Protein AF-A0A920PCF6-F1 (afdb_monomer_lite)

Structure (mmCIF, N/CA/C/O backbone):
data_AF-A0A920PCF6-F1
#
_entry.id   AF-A0A920PCF6-F1
#
loop_
_atom_site.group_PDB
_atom_site.id
_atom_site.type_symbol
_atom_site.label_atom_id
_atom_site.label_alt_id
_atom_site.label_comp_id
_atom_site.label_asym_id
_atom_site.label_entity_id
_atom_site.label_seq_id
_atom_site.pdbx_PDB_ins_code
_atom_site.Cartn_x
_atom_site.Cartn_y
_atom_site.Cartn_z
_atom_site.occupancy
_atom_site.B_iso_or_equiv
_atom_site.auth_seq_id
_atom_site.auth_comp_id
_atom_site.auth_asym_id
_atom_site.auth_atom_id
_atom_site.pdbx_PDB_model_num
ATOM 1 N N . MET A 1 1 ? -13.040 0.140 -26.461 1.00 36.75 1 MET A N 1
ATOM 2 C CA . MET A 1 1 ? -13.208 -1.303 -26.191 1.00 36.75 1 MET A CA 1
ATOM 3 C C . MET A 1 1 ? -13.160 -1.499 -24.686 1.00 36.75 1 MET A C 1
ATOM 5 O O . MET A 1 1 ? -12.114 -1.272 -24.099 1.00 36.75 1 MET A O 1
ATOM 9 N N . GLY A 1 2 ? -14.311 -1.771 -24.063 1.00 49.38 2 GLY A N 1
ATOM 10 C CA . GLY A 1 2 ? -14.440 -1.937 -22.614 1.00 49.38 2 GLY A CA 1
ATOM 11 C C . GLY A 1 2 ? -14.125 -3.370 -22.198 1.00 49.38 2 GLY A C 1
ATOM 12 O O . GLY A 1 2 ? -14.763 -4.299 -22.684 1.00 49.38 2 GLY A O 1
ATOM 13 N N . GLY A 1 3 ? -13.135 -3.542 -21.323 1.00 45.62 3 GLY A N 1
ATOM 14 C CA . GLY A 1 3 ? -12.879 -4.812 -20.651 1.00 45.62 3 GLY A CA 1
ATOM 15 C C . GLY A 1 3 ? -13.846 -4.963 -19.482 1.00 45.62 3 GLY A C 1
ATOM 16 O O . GLY A 1 3 ? -13.809 -4.181 -18.538 1.00 45.62 3 GLY A O 1
ATOM 17 N N . SER A 1 4 ? -14.737 -5.945 -19.557 1.00 51.53 4 SER A N 1
ATOM 18 C CA . SER A 1 4 ? -15.590 -6.367 -18.448 1.00 51.53 4 SER A CA 1
ATOM 19 C C . SER A 1 4 ? -14.727 -6.7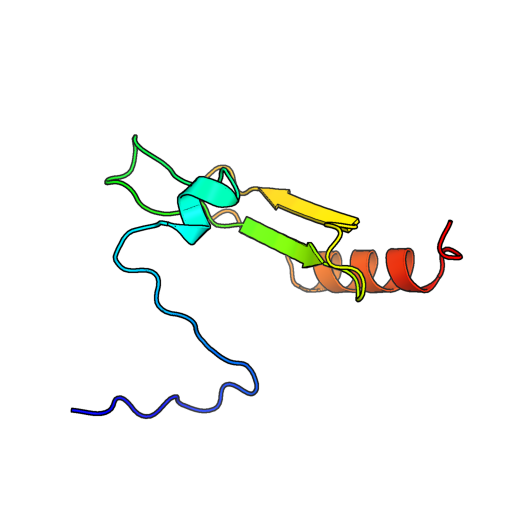33 -17.235 1.00 51.53 4 SER A C 1
ATOM 21 O O . SER A 1 4 ? -13.978 -7.709 -17.292 1.00 51.53 4 SER A O 1
ATOM 23 N N . GLN A 1 5 ? -14.832 -5.956 -16.154 1.00 57.78 5 GLN A N 1
ATOM 24 C CA . GLN A 1 5 ? -14.296 -6.296 -14.834 1.00 57.78 5 GLN A CA 1
ATOM 25 C C . GLN A 1 5 ? -15.022 -7.555 -14.350 1.00 57.78 5 GLN A C 1
ATOM 27 O O . GLN A 1 5 ? -16.196 -7.509 -13.988 1.00 57.78 5 GLN A O 1
ATOM 32 N N . GLN A 1 6 ? -14.367 -8.706 -14.432 1.00 60.16 6 GLN A N 1
ATOM 33 C CA . GLN A 1 6 ? -14.961 -9.976 -14.034 1.00 60.16 6 GLN A CA 1
ATOM 34 C C . GLN A 1 6 ? -14.983 -10.046 -12.498 1.00 60.16 6 GLN A C 1
ATOM 36 O O . GLN A 1 6 ? -13.952 -10.274 -11.878 1.00 60.16 6 GLN A O 1
ATOM 41 N N . GLY A 1 7 ? -16.147 -9.811 -11.885 1.00 74.06 7 GLY A N 1
ATOM 42 C CA . GLY A 1 7 ? -16.462 -10.246 -10.515 1.00 74.06 7 GLY A CA 1
ATOM 43 C C . GLY A 1 7 ? -15.717 -9.588 -9.346 1.00 74.06 7 GLY A C 1
ATOM 44 O O . GLY A 1 7 ? -15.809 -10.102 -8.236 1.00 74.06 7 GLY A O 1
ATOM 45 N N . LEU A 1 8 ? -14.989 -8.487 -9.548 1.00 79.38 8 LEU A N 1
ATOM 46 C CA . LEU A 1 8 ? -14.385 -7.746 -8.435 1.00 79.38 8 LEU A CA 1
ATOM 47 C C . LEU A 1 8 ? -15.424 -6.826 -7.784 1.00 79.38 8 LEU A C 1
ATOM 49 O O . LEU A 1 8 ? -16.048 -6.011 -8.459 1.00 79.38 8 LEU A O 1
ATOM 53 N N . GLU A 1 9 ? -15.574 -6.929 -6.464 1.00 92.56 9 GLU A N 1
ATOM 54 C CA . GLU A 1 9 ? -16.469 -6.069 -5.669 1.00 92.56 9 GLU A CA 1
ATOM 55 C C . GLU A 1 9 ? -15.838 -4.711 -5.310 1.00 92.56 9 GLU A C 1
ATOM 57 O O . GLU A 1 9 ? -16.431 -3.901 -4.600 1.00 92.56 9 GLU A O 1
ATOM 62 N N . PHE A 1 10 ? -14.625 -4.449 -5.799 1.00 90.44 10 PHE A N 1
ATOM 63 C CA . PHE A 1 10 ? -13.849 -3.248 -5.516 1.00 90.44 10 PHE A CA 1
ATOM 64 C C . PHE A 1 10 ? -13.275 -2.638 -6.803 1.00 90.44 10 PHE A C 1
ATOM 66 O O . PHE A 1 10 ? -13.027 -3.359 -7.774 1.00 90.44 10 PHE A O 1
ATOM 73 N N . PRO A 1 11 ? -13.058 -1.308 -6.832 1.00 92.75 11 PRO A N 1
ATOM 74 C CA . PRO A 1 11 ? -12.542 -0.632 -8.012 1.00 92.75 11 PRO A CA 1
ATOM 75 C C . PRO A 1 11 ? -11.078 -0.991 -8.273 1.00 92.75 11 PRO A C 1
ATOM 77 O O . PRO A 1 11 ? -10.265 -1.072 -7.353 1.00 92.75 11 PRO A O 1
ATOM 80 N N . VAL A 1 12 ? -10.730 -1.115 -9.553 1.00 92.62 12 VAL A N 1
ATOM 81 C CA . VAL A 1 12 ? -9.340 -1.146 -10.015 1.00 92.62 12 VAL A CA 1
ATOM 82 C C . VAL A 1 12 ? -9.018 0.204 -10.642 1.00 92.62 12 VAL A C 1
ATOM 84 O O . VAL A 1 12 ? -9.701 0.648 -11.565 1.00 92.62 12 VAL A O 1
ATOM 87 N N . LEU A 1 13 ? -7.983 0.865 -10.129 1.00 92.31 13 LEU A N 1
ATOM 88 C CA . LEU A 1 13 ? -7.542 2.170 -10.613 1.00 92.31 13 LEU A CA 1
ATOM 89 C C . LEU A 1 13 ? -6.332 2.013 -11.536 1.00 92.31 13 LEU A C 1
ATOM 91 O O . LEU A 1 13 ? -5.440 1.205 -11.279 1.00 92.31 13 LEU A O 1
ATOM 95 N N . TYR A 1 14 ? -6.307 2.798 -12.610 1.00 92.19 14 TYR A N 1
ATOM 96 C CA . TYR A 1 14 ? -5.231 2.814 -13.597 1.00 92.19 14 TYR A CA 1
ATOM 97 C C . TYR A 1 14 ? -4.370 4.077 -13.416 1.00 92.19 14 TYR A C 1
ATOM 99 O O . TYR A 1 14 ? -4.907 5.181 -13.461 1.00 92.19 14 TYR A O 1
ATOM 107 N N . ASP A 1 15 ? -3.055 3.916 -13.216 1.00 91.12 15 ASP A N 1
ATOM 108 C CA . ASP A 1 15 ? -2.076 5.004 -13.000 1.00 91.12 15 ASP A CA 1
ATOM 109 C C . ASP A 1 15 ? -0.972 4.979 -14.084 1.00 91.12 15 ASP A C 1
ATOM 111 O O . ASP A 1 15 ? 0.145 4.530 -13.820 1.00 91.12 15 ASP A O 1
ATOM 115 N N . PRO A 1 16 ? -1.270 5.403 -15.329 1.00 89.75 16 PRO A N 1
ATOM 116 C CA . PRO A 1 16 ? -0.331 5.314 -16.455 1.00 89.75 16 PRO A CA 1
ATOM 117 C C . PRO A 1 16 ? 0.933 6.160 -16.269 1.00 89.75 16 PRO A C 1
ATOM 119 O O . PRO A 1 16 ? 2.010 5.763 -16.702 1.00 89.75 16 PRO A O 1
ATOM 122 N N . GLU A 1 17 ? 0.814 7.301 -15.588 1.00 91.44 17 GLU A N 1
ATOM 123 C CA . GLU A 1 17 ? 1.919 8.245 -15.368 1.00 91.44 17 GLU A CA 1
ATOM 124 C C . GLU A 1 17 ? 2.748 7.914 -14.108 1.00 91.44 17 GLU A C 1
ATOM 126 O O . GLU A 1 17 ? 3.688 8.638 -13.741 1.00 91.44 17 GLU A O 1
ATOM 131 N N . ALA A 1 18 ? 2.392 6.821 -13.419 1.00 91.19 18 ALA A N 1
ATOM 132 C CA . ALA A 1 18 ? 2.957 6.395 -12.141 1.00 91.19 18 ALA A CA 1
ATOM 133 C C . ALA A 1 18 ? 2.940 7.510 -11.074 1.00 91.19 18 ALA A C 1
ATOM 135 O O . ALA A 1 18 ? 3.858 7.614 -10.256 1.00 91.19 18 ALA A O 1
ATOM 136 N N . THR A 1 19 ? 1.939 8.397 -11.106 1.00 94.25 19 THR A N 1
ATOM 137 C CA . THR A 1 19 ? 1.885 9.568 -10.218 1.00 94.25 19 THR A CA 1
ATOM 138 C C . THR A 1 19 ? 1.583 9.145 -8.788 1.00 94.25 19 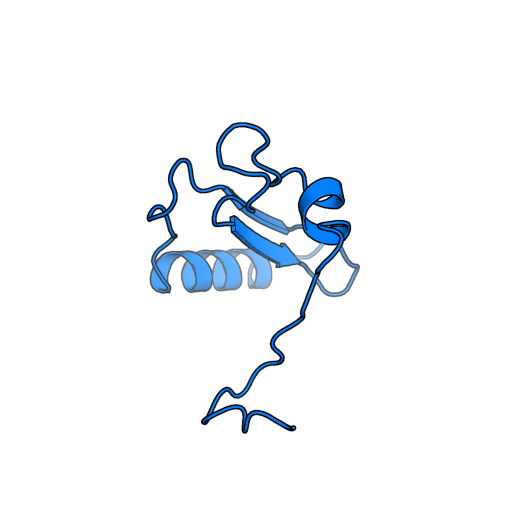THR A C 1
ATOM 140 O O . THR A 1 19 ? 2.278 9.566 -7.862 1.00 94.25 19 THR A O 1
ATOM 143 N N . VAL A 1 20 ? 0.598 8.265 -8.603 1.00 93.75 20 VAL A N 1
ATOM 144 C CA . VAL A 1 20 ? 0.200 7.768 -7.280 1.00 93.75 20 VAL A CA 1
ATOM 145 C C . VAL A 1 20 ? 1.301 6.880 -6.713 1.00 93.75 20 VAL A C 1
ATOM 147 O O . VAL A 1 20 ? 1.708 7.047 -5.566 1.00 93.75 20 VAL A O 1
ATOM 150 N N . VAL A 1 21 ? 1.855 5.994 -7.542 1.00 91.44 21 VAL A N 1
ATOM 151 C CA . VAL A 1 21 ? 2.964 5.104 -7.168 1.00 91.44 21 VAL A CA 1
ATOM 152 C C . VAL A 1 21 ? 4.174 5.891 -6.638 1.00 91.44 21 VAL A C 1
ATOM 154 O O . VAL A 1 21 ? 4.765 5.510 -5.625 1.00 91.44 21 VAL A O 1
ATOM 157 N N . LYS A 1 22 ? 4.527 7.015 -7.281 1.00 93.06 22 LYS A N 1
ATOM 158 C CA . LYS A 1 22 ? 5.603 7.914 -6.824 1.00 93.06 22 LYS A CA 1
ATOM 159 C C . LYS A 1 22 ? 5.243 8.638 -5.529 1.00 93.06 22 LYS A C 1
ATOM 161 O O . LYS A 1 22 ? 6.075 8.691 -4.630 1.00 93.06 22 LYS A O 1
ATOM 166 N N . GLN A 1 23 ? 4.025 9.171 -5.416 1.00 94.56 23 GLN A N 1
ATOM 167 C CA . GLN A 1 23 ? 3.573 9.886 -4.214 1.00 94.56 23 GLN A CA 1
ATOM 168 C C . GLN A 1 23 ? 3.551 8.990 -2.970 1.00 94.56 23 GLN A C 1
ATOM 170 O O . GLN A 1 23 ? 3.915 9.441 -1.889 1.00 94.56 23 GLN A O 1
ATOM 175 N N . TYR A 1 24 ? 3.192 7.716 -3.130 1.00 93.31 24 TYR A N 1
ATOM 176 C CA . TYR A 1 24 ? 3.222 6.720 -2.055 1.00 93.31 24 TYR A CA 1
ATOM 177 C C . TYR A 1 24 ? 4.625 6.142 -1.798 1.00 93.31 24 TYR A C 1
ATOM 179 O O . TYR A 1 24 ? 4.789 5.299 -0.920 1.00 93.31 24 TYR A O 1
ATOM 187 N N . GLY A 1 25 ? 5.646 6.577 -2.546 1.00 91.50 25 GLY A N 1
ATOM 188 C CA . GLY A 1 25 ? 7.036 6.164 -2.339 1.00 91.50 25 GLY A CA 1
ATOM 189 C C . GLY A 1 25 ? 7.334 4.710 -2.717 1.00 91.50 25 GLY A C 1
ATOM 190 O O . GLY A 1 25 ? 8.339 4.165 -2.272 1.00 91.50 25 GLY A O 1
ATOM 191 N N . VAL A 1 26 ? 6.484 4.074 -3.531 1.00 92.31 26 VAL A N 1
ATOM 192 C CA . VAL A 1 26 ? 6.608 2.651 -3.916 1.00 92.31 26 VAL A CA 1
ATOM 193 C C . VAL A 1 26 ? 7.038 2.456 -5.370 1.00 92.31 26 VAL A C 1
ATOM 195 O O . VAL A 1 26 ? 6.960 1.358 -5.919 1.00 92.31 26 VAL A O 1
ATOM 198 N N . PHE A 1 27 ? 7.511 3.526 -6.005 1.00 89.44 27 PHE A N 1
ATOM 199 C CA . PHE A 1 27 ? 8.059 3.499 -7.355 1.00 89.44 27 PHE A CA 1
ATOM 200 C C . PHE A 1 27 ? 9.434 2.825 -7.386 1.00 89.44 27 PHE A C 1
ATOM 202 O O . PHE A 1 27 ? 10.356 3.265 -6.699 1.00 89.44 27 PHE A O 1
ATOM 209 N N . ASN A 1 28 ? 9.598 1.803 -8.228 1.00 83.19 28 ASN A N 1
ATOM 210 C CA . ASN A 1 28 ? 10.881 1.147 -8.438 1.00 83.19 28 ASN A CA 1
ATOM 211 C C . ASN A 1 28 ? 11.523 1.584 -9.756 1.00 83.19 28 ASN A C 1
ATOM 213 O O . ASN A 1 28 ? 11.201 1.076 -10.829 1.00 83.19 28 ASN A O 1
ATOM 217 N N . ALA A 1 29 ? 12.493 2.494 -9.666 1.00 76.81 29 ALA A N 1
ATOM 218 C CA . ALA A 1 29 ? 13.252 2.943 -10.830 1.00 76.81 29 ALA A CA 1
ATOM 219 C C . ALA A 1 29 ? 14.154 1.845 -11.429 1.00 76.81 29 ALA A C 1
ATOM 221 O O . ALA A 1 29 ? 14.492 1.920 -12.606 1.00 76.81 29 ALA A O 1
ATOM 222 N N . ALA A 1 30 ? 14.538 0.835 -10.640 1.00 77.56 30 ALA A N 1
ATOM 223 C CA . ALA A 1 30 ? 15.415 -0.247 -11.086 1.00 77.56 30 ALA A CA 1
ATOM 224 C C . ALA A 1 30 ? 14.671 -1.367 -11.840 1.00 77.56 30 ALA A C 1
ATOM 226 O O . ALA A 1 30 ? 15.314 -2.147 -12.535 1.00 77.56 30 ALA A O 1
ATOM 227 N N . ASP A 1 31 ? 13.340 -1.439 -11.726 1.00 72.75 31 ASP A N 1
ATOM 228 C CA . ASP A 1 31 ? 12.491 -2.454 -12.371 1.00 72.75 31 ASP A CA 1
ATOM 229 C C . ASP A 1 31 ? 11.524 -1.801 -13.370 1.00 72.75 31 ASP A C 1
ATOM 231 O O . ASP A 1 31 ? 1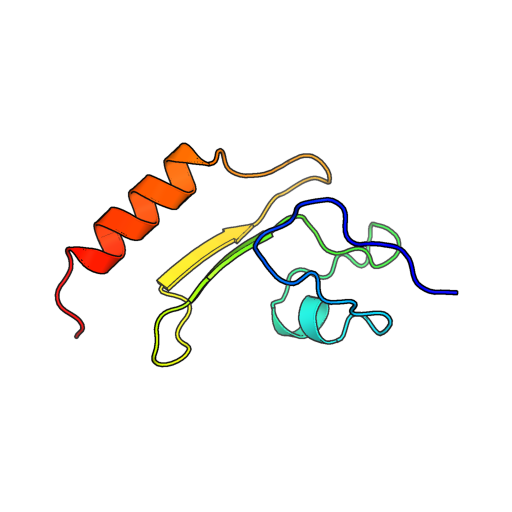0.304 -1.820 -13.206 1.00 72.75 31 ASP A O 1
ATOM 235 N N . GLU A 1 32 ? 12.092 -1.137 -14.381 1.00 75.56 32 GLU A N 1
ATOM 236 C CA . GLU A 1 32 ? 11.351 -0.535 -15.506 1.00 75.56 32 GLU A CA 1
ATOM 237 C C . GLU A 1 32 ? 10.275 0.493 -15.091 1.00 75.56 32 GLU A C 1
ATOM 239 O O . GLU A 1 32 ? 9.340 0.764 -15.841 1.00 75.56 32 GLU A O 1
ATOM 244 N N . GLY A 1 33 ? 10.387 1.080 -13.895 1.00 73.31 33 GLY A N 1
ATOM 245 C CA . GLY A 1 33 ? 9.413 2.042 -13.378 1.00 73.31 33 GLY A CA 1
ATOM 246 C C . GLY A 1 33 ? 8.118 1.417 -12.850 1.00 73.31 33 GLY A C 1
ATOM 247 O O . GLY A 1 33 ? 7.105 2.109 -12.747 1.00 73.31 33 GLY A O 1
ATOM 248 N N . LYS A 1 34 ? 8.119 0.123 -12.514 1.00 78.94 34 LYS A N 1
ATOM 249 C CA . LYS A 1 34 ? 6.958 -0.550 -11.914 1.00 78.94 34 LYS A CA 1
ATOM 250 C C . LYS A 1 34 ? 6.826 -0.214 -10.430 1.00 78.94 34 LYS A C 1
ATOM 252 O O . LYS A 1 34 ? 7.798 0.091 -9.740 1.00 78.94 34 LYS A O 1
ATOM 257 N N . ALA A 1 35 ? 5.602 -0.292 -9.921 1.00 83.56 35 ALA A N 1
ATOM 258 C CA . ALA A 1 35 ? 5.367 -0.243 -8.486 1.00 83.56 35 ALA A CA 1
ATOM 259 C C . ALA A 1 35 ? 5.873 -1.534 -7.829 1.00 83.56 35 ALA A C 1
ATOM 261 O O . ALA A 1 35 ? 5.561 -2.630 -8.306 1.00 83.56 35 ALA A O 1
ATOM 262 N N . LEU A 1 36 ? 6.587 -1.422 -6.706 1.00 89.75 36 LEU A N 1
ATOM 263 C CA . LEU A 1 36 ? 6.720 -2.566 -5.805 1.00 89.75 36 LEU A CA 1
ATOM 264 C C . LEU A 1 36 ? 5.335 -2.917 -5.249 1.00 89.75 36 LEU A C 1
ATOM 266 O O . LEU A 1 36 ? 4.549 -2.005 -4.966 1.00 89.75 36 LEU A O 1
ATOM 270 N N .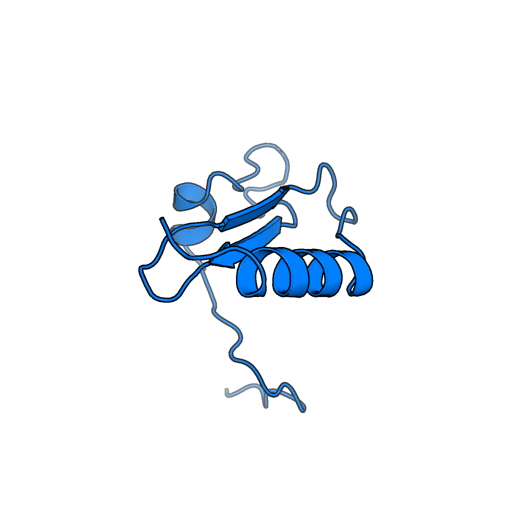 PRO A 1 37 ? 5.012 -4.211 -5.072 1.00 93.31 37 PRO A N 1
ATOM 271 C CA . PRO A 1 37 ? 3.785 -4.584 -4.393 1.00 93.31 37 PRO A CA 1
ATOM 272 C C . PRO A 1 37 ? 3.747 -3.947 -3.002 1.00 93.31 37 PRO A C 1
ATOM 274 O O . PRO A 1 37 ? 4.679 -4.082 -2.210 1.00 93.31 37 PRO A O 1
ATOM 277 N N . ALA A 1 38 ? 2.664 -3.240 -2.710 1.00 95.25 38 ALA A N 1
ATOM 278 C CA . ALA A 1 38 ? 2.464 -2.574 -1.437 1.00 95.25 38 ALA A CA 1
ATOM 279 C C . ALA A 1 38 ? 0.995 -2.658 -1.028 1.00 95.25 38 ALA A C 1
ATOM 281 O O . ALA A 1 38 ? 0.099 -2.790 -1.865 1.00 95.25 38 ALA A O 1
ATOM 282 N N . THR A 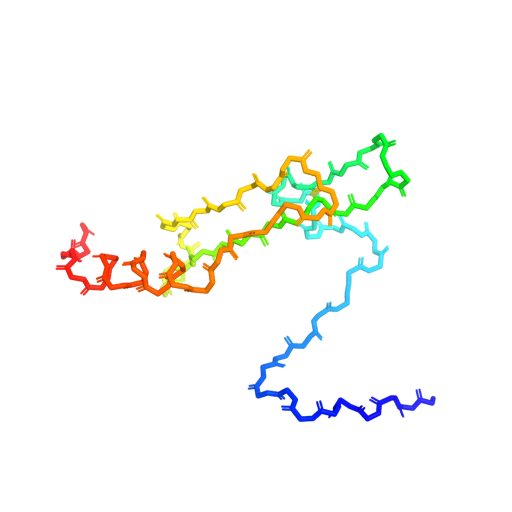1 39 ? 0.743 -2.604 0.272 1.00 96.62 39 THR A N 1
ATOM 283 C CA . THR A 1 39 ? -0.605 -2.597 0.840 1.00 96.62 39 THR A CA 1
ATOM 284 C C . THR A 1 39 ? -0.663 -1.533 1.916 1.00 96.62 39 THR A C 1
ATOM 286 O O . THR A 1 39 ? 0.194 -1.501 2.792 1.00 96.62 3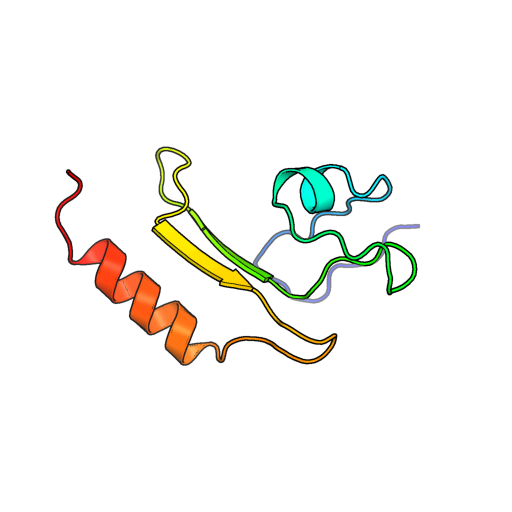9 THR A O 1
ATOM 289 N N . PHE A 1 40 ? -1.670 -0.670 1.850 1.00 95.94 40 PHE A N 1
ATOM 290 C CA . PHE A 1 40 ? -1.880 0.411 2.805 1.00 95.94 40 PHE A CA 1
ATOM 291 C C . PHE A 1 40 ? -3.266 0.264 3.422 1.00 95.94 40 PHE A C 1
ATOM 293 O O . PHE A 1 40 ? -4.234 -0.018 2.715 1.00 95.94 40 PHE A O 1
ATOM 300 N N . VAL A 1 41 ? -3.361 0.480 4.731 1.00 95.56 41 VAL A N 1
ATOM 301 C CA . VAL A 1 41 ? -4.629 0.659 5.438 1.00 95.56 41 VAL A CA 1
ATOM 302 C C . VAL A 1 41 ? -4.716 2.123 5.839 1.00 95.56 41 VAL A C 1
ATOM 304 O O . VAL A 1 41 ? -3.888 2.624 6.603 1.00 95.56 41 VAL A O 1
ATOM 307 N N . ILE A 1 42 ? -5.713 2.804 5.284 1.00 94.19 42 ILE A N 1
ATOM 308 C CA . ILE A 1 42 ? -5.946 4.236 5.457 1.00 94.19 42 ILE A CA 1
ATOM 309 C C . ILE A 1 42 ? -7.259 4.400 6.219 1.00 94.19 42 ILE A C 1
ATOM 311 O O . ILE A 1 42 ? -8.247 3.733 5.905 1.00 94.19 42 ILE A O 1
ATOM 315 N N . ASP A 1 43 ? -7.268 5.253 7.237 1.00 92.56 43 ASP A N 1
ATOM 316 C CA . ASP A 1 43 ? -8.483 5.536 7.996 1.00 92.56 43 ASP A CA 1
ATOM 317 C C . ASP A 1 43 ? -9.409 6.545 7.293 1.00 92.56 43 ASP A C 1
ATOM 319 O O . ASP A 1 43 ? -9.131 7.053 6.206 1.00 92.56 43 ASP A O 1
ATOM 323 N N . LYS A 1 44 ? -10.541 6.857 7.934 1.00 91.31 44 LYS A N 1
ATOM 324 C CA . LYS A 1 44 ? -11.540 7.792 7.391 1.00 91.31 44 LYS A CA 1
ATOM 325 C C . LYS A 1 44 ? -11.074 9.252 7.336 1.00 91.31 44 LYS A C 1
ATOM 327 O O . LYS A 1 44 ? -11.707 10.036 6.636 1.00 91.31 44 LYS A O 1
ATOM 332 N N . ASP A 1 45 ? -10.004 9.605 8.044 1.00 93.62 45 ASP A N 1
ATOM 333 C CA . ASP A 1 45 ? -9.421 10.951 8.029 1.00 93.62 45 ASP A CA 1
ATOM 334 C C . ASP A 1 45 ? -8.289 11.063 6.990 1.00 93.62 45 ASP A C 1
ATOM 336 O O . ASP A 1 45 ? -7.726 12.139 6.799 1.00 93.62 45 ASP A O 1
ATOM 340 N N . GLY A 1 46 ? -7.964 9.964 6.298 1.00 93.06 46 GLY A N 1
ATOM 341 C CA . GLY A 1 46 ? -6.931 9.918 5.268 1.00 93.06 46 GLY A CA 1
ATOM 342 C C . GLY A 1 46 ? -5.530 9.600 5.791 1.00 93.06 46 GLY A C 1
ATOM 343 O O . GLY A 1 46 ? -4.567 9.728 5.035 1.00 93.06 46 GLY A O 1
ATOM 344 N N . TYR A 1 47 ? -5.381 9.167 7.047 1.00 94.62 47 TYR A N 1
ATOM 345 C CA . TYR A 1 47 ? -4.079 8.785 7.595 1.00 94.62 47 TYR A CA 1
ATOM 346 C C . TYR A 1 47 ? -3.768 7.315 7.327 1.00 94.62 47 TYR A C 1
ATOM 348 O O . TYR A 1 47 ? -4.590 6.432 7.583 1.00 94.62 47 TYR A O 1
ATOM 356 N N . VAL A 1 48 ? -2.541 7.040 6.879 1.00 94.81 48 VAL A N 1
ATOM 357 C CA . VAL A 1 48 ? -2.002 5.676 6.822 1.00 94.81 48 VAL A CA 1
ATOM 358 C C . VAL A 1 48 ? -1.817 5.182 8.255 1.00 94.81 48 VAL A C 1
ATOM 360 O O . VAL A 1 48 ? -0.990 5.707 8.998 1.00 94.81 48 VAL A O 1
ATOM 363 N N . ARG A 1 49 ? -2.599 4.177 8.650 1.00 95.50 49 ARG A N 1
ATOM 364 C CA . ARG A 1 49 ? -2.504 3.534 9.971 1.00 95.50 49 ARG A CA 1
ATOM 365 C C . ARG A 1 49 ? -1.607 2.311 9.950 1.00 95.50 49 ARG A C 1
ATOM 367 O O . ARG A 1 49 ? -0.986 1.989 10.953 1.00 95.50 49 ARG A O 1
ATOM 374 N N . TRP A 1 50 ? -1.496 1.675 8.790 1.00 96.44 50 TRP A N 1
ATOM 375 C CA . TRP A 1 50 ? -0.573 0.576 8.571 1.00 96.44 50 TRP A CA 1
ATOM 376 C C . TRP A 1 50 ? -0.155 0.498 7.106 1.00 96.44 50 TRP A C 1
ATOM 378 O O . TRP A 1 50 ? -0.923 0.847 6.204 1.00 96.44 50 TRP A O 1
ATOM 388 N N . GLN A 1 51 ? 1.060 0.007 6.873 1.00 96.50 51 GLN A N 1
ATOM 389 C CA . GLN A 1 51 ? 1.564 -0.274 5.539 1.00 96.50 51 GLN A CA 1
ATOM 390 C C . GLN A 1 51 ? 2.432 -1.530 5.515 1.00 96.50 51 GLN A C 1
ATOM 392 O O . GLN A 1 51 ? 3.179 -1.818 6.450 1.00 96.50 51 GLN A O 1
ATOM 397 N N . TYR A 1 52 ? 2.396 -2.215 4.381 1.00 97.12 52 TYR A N 1
ATOM 398 C CA . TYR A 1 52 ? 3.333 -3.257 4.006 1.00 97.12 52 TYR A CA 1
ATOM 399 C C . TYR A 1 52 ? 4.003 -2.878 2.691 1.00 97.12 52 TYR A C 1
ATOM 401 O O . TYR A 1 52 ? 3.319 -2.608 1.702 1.00 97.12 52 TYR A O 1
ATOM 409 N N . LEU A 1 53 ? 5.336 -2.890 2.678 1.00 94.75 53 LEU A N 1
ATOM 410 C CA . LEU A 1 53 ? 6.149 -2.619 1.497 1.00 94.75 53 LEU A CA 1
ATOM 411 C C . LEU A 1 53 ? 6.881 -3.898 1.093 1.00 94.75 53 LEU A C 1
ATOM 413 O O . LEU A 1 53 ? 7.775 -4.353 1.809 1.00 94.75 53 LEU A O 1
ATOM 417 N N . GLY A 1 54 ? 6.493 -4.469 -0.045 1.00 92.62 54 GLY A N 1
ATOM 418 C CA . GLY A 1 54 ? 7.148 -5.640 -0.607 1.00 92.62 54 GLY A CA 1
ATOM 419 C C . GLY A 1 54 ? 8.551 -5.309 -1.108 1.00 92.62 54 GLY A C 1
ATOM 420 O O . GLY A 1 54 ? 8.807 -4.237 -1.656 1.00 92.62 54 GLY A O 1
ATOM 421 N N . LYS A 1 55 ? 9.477 -6.251 -0.936 1.00 88.38 55 LYS A N 1
ATOM 422 C CA . LYS A 1 55 ? 10.884 -6.129 -1.351 1.00 88.38 55 LYS A CA 1
ATOM 423 C C . LYS A 1 55 ? 11.172 -6.778 -2.705 1.00 88.38 55 LYS A C 1
ATOM 425 O O . LYS A 1 55 ? 12.285 -6.669 -3.212 1.00 88.38 55 LYS A O 1
ATOM 430 N N . SER A 1 56 ? 10.196 -7.476 -3.285 1.00 86.94 56 SER A N 1
ATOM 431 C CA . SER A 1 56 ? 10.298 -8.105 -4.605 1.00 86.94 56 SER A CA 1
ATOM 432 C C . SER A 1 56 ? 8.949 -8.108 -5.325 1.00 86.94 56 SER A C 1
ATOM 434 O O . SER A 1 56 ? 7.906 -7.880 -4.717 1.00 86.94 56 SER A O 1
ATOM 436 N N . THR A 1 57 ? 8.948 -8.435 -6.617 1.00 83.94 57 THR A N 1
ATOM 437 C CA . THR A 1 57 ? 7.741 -8.486 -7.465 1.00 83.94 57 THR A CA 1
ATOM 438 C C . THR A 1 57 ? 6.696 -9.512 -7.009 1.00 83.94 57 THR A C 1
ATOM 440 O O . THR A 1 57 ? 5.526 -9.430 -7.401 1.00 83.94 57 THR A O 1
ATOM 443 N N . SER A 1 58 ? 7.098 -10.478 -6.177 1.00 88.50 58 SER A N 1
ATOM 444 C CA . SER A 1 58 ? 6.213 -11.501 -5.610 1.00 88.50 58 SER A CA 1
ATOM 445 C C . SER A 1 58 ? 5.880 -11.281 -4.135 1.00 88.50 58 SER A C 1
ATOM 447 O O . SER A 1 58 ? 5.007 -11.968 -3.611 1.00 88.50 58 SER A O 1
ATOM 449 N N . ASP A 1 59 ? 6.539 -10.326 -3.481 1.00 92.38 59 ASP A N 1
ATOM 450 C CA . ASP A 1 59 ? 6.452 -10.121 -2.039 1.00 92.38 59 ASP A CA 1
ATOM 451 C C . ASP A 1 59 ? 5.170 -9.374 -1.670 1.00 92.38 59 ASP A C 1
ATOM 453 O O . ASP A 1 59 ? 5.052 -8.168 -1.880 1.00 92.38 59 ASP A O 1
ATOM 457 N N . ARG A 1 60 ? 4.175 -10.115 -1.184 1.00 94.06 60 ARG A N 1
ATOM 458 C CA . ARG A 1 60 ? 2.853 -9.601 -0.818 1.00 94.06 60 ARG A CA 1
ATOM 459 C C . ARG A 1 60 ? 2.467 -10.150 0.552 1.00 94.06 60 ARG A C 1
ATOM 461 O O . ARG A 1 60 ? 2.753 -11.318 0.827 1.00 94.06 60 ARG A O 1
ATOM 468 N N . PRO A 1 61 ? 1.786 -9.359 1.394 1.00 96.38 61 PRO A N 1
ATOM 469 C CA . PRO A 1 61 ? 1.309 -9.859 2.671 1.00 96.38 61 PRO A CA 1
ATOM 470 C C . PRO A 1 61 ? 0.206 -10.901 2.453 1.00 96.38 61 PRO A C 1
ATOM 472 O O . PRO A 1 61 ? -0.548 -10.848 1.480 1.00 96.38 61 PRO A O 1
ATOM 475 N N . ALA A 1 62 ? 0.079 -11.838 3.391 1.00 96.50 62 ALA A N 1
ATOM 476 C CA . ALA A 1 62 ? -1.080 -12.720 3.441 1.00 96.50 62 ALA A CA 1
ATOM 477 C C . ALA A 1 62 ? -2.334 -11.932 3.854 1.00 96.50 62 ALA A C 1
ATOM 479 O O . ALA A 1 62 ? -2.259 -11.035 4.695 1.00 96.50 62 ALA A O 1
ATOM 480 N N . ASN A 1 63 ? -3.505 -12.319 3.340 1.00 95.69 63 ASN A N 1
ATOM 481 C CA . ASN A 1 63 ? -4.771 -11.659 3.686 1.00 95.69 63 ASN A CA 1
ATOM 482 C C . ASN A 1 63 ? -5.051 -11.669 5.197 1.00 95.69 63 ASN A C 1
ATOM 484 O O . ASN A 1 63 ? -5.581 -10.697 5.724 1.00 95.69 63 ASN A O 1
ATOM 488 N N . SER A 1 64 ? -4.666 -12.737 5.904 1.00 97.31 64 SER A N 1
ATOM 489 C CA . SER A 1 64 ? -4.814 -12.827 7.362 1.00 97.31 64 SER A CA 1
ATOM 490 C C . SER A 1 64 ? -4.104 -11.685 8.086 1.00 97.31 64 SER A C 1
ATOM 492 O O . SER A 1 64 ? -4.702 -11.077 8.962 1.00 97.31 64 SER A O 1
ATOM 494 N N . LEU A 1 65 ? -2.890 -11.324 7.658 1.00 96.31 65 LEU A N 1
ATOM 495 C CA . LEU A 1 65 ? -2.142 -10.213 8.246 1.00 96.31 65 LEU A CA 1
ATOM 496 C C . LEU A 1 65 ? -2.879 -8.882 8.053 1.00 96.31 65 LEU A C 1
ATOM 498 O O . LEU A 1 65 ? -2.965 -8.089 8.983 1.00 96.31 65 LEU A O 1
ATOM 502 N N . ILE A 1 66 ? -3.456 -8.656 6.869 1.00 96.19 66 ILE A N 1
ATOM 503 C CA . ILE A 1 66 ? -4.248 -7.449 6.591 1.00 96.19 66 ILE A CA 1
ATOM 504 C C . ILE A 1 66 ? -5.468 -7.394 7.522 1.00 96.19 66 ILE A C 1
ATOM 506 O O . ILE A 1 66 ? -5.754 -6.351 8.107 1.00 96.19 66 ILE A O 1
ATOM 510 N N . PHE A 1 67 ? -6.176 -8.514 7.699 1.00 95.88 67 PHE A N 1
ATOM 511 C CA . PHE A 1 67 ? -7.333 -8.581 8.596 1.00 95.88 67 PHE A CA 1
ATOM 512 C C . PHE A 1 67 ? -6.962 -8.423 10.072 1.00 95.88 67 PHE A C 1
ATOM 514 O O . PHE A 1 67 ? -7.728 -7.824 10.824 1.00 95.88 67 PHE A O 1
ATOM 521 N N . ASP A 1 68 ? -5.808 -8.929 10.498 1.00 95.56 68 ASP A N 1
ATOM 522 C CA . ASP A 1 68 ? -5.302 -8.747 11.860 1.00 95.56 68 ASP A CA 1
ATOM 523 C C . ASP A 1 68 ? -5.042 -7.266 12.142 1.00 95.56 68 ASP A C 1
ATOM 525 O O . ASP A 1 68 ? -5.548 -6.732 13.127 1.00 95.56 68 ASP A O 1
ATOM 529 N N . GLN A 1 69 ? -4.369 -6.579 11.218 1.00 94.69 69 GLN A N 1
ATOM 530 C CA . GLN A 1 69 ? -4.097 -5.145 11.321 1.00 94.69 69 GLN A CA 1
ATOM 531 C C . GLN A 1 69 ? -5.377 -4.306 11.287 1.00 94.69 69 GLN A C 1
ATOM 533 O O . GLN A 1 69 ? -5.534 -3.374 12.070 1.00 94.69 69 GLN A O 1
ATOM 538 N N . LEU A 1 70 ? -6.347 -4.666 10.441 1.00 93.75 70 LEU A N 1
ATOM 539 C CA . LEU A 1 70 ? -7.658 -4.012 10.442 1.00 93.75 70 LEU A CA 1
ATOM 540 C C . LEU A 1 70 ? -8.386 -4.177 11.779 1.00 93.75 70 LEU A C 1
ATOM 542 O O . LEU A 1 70 ? -9.065 -3.250 12.215 1.00 93.75 70 LEU A O 1
ATOM 546 N N . ARG A 1 71 ? -8.283 -5.342 12.427 1.00 94.06 71 ARG A N 1
ATOM 547 C CA . ARG A 1 71 ? -8.882 -5.554 13.750 1.00 94.06 71 ARG A CA 1
ATOM 548 C C . ARG A 1 71 ? -8.190 -4.702 14.805 1.00 94.06 71 ARG A C 1
ATOM 550 O O . ARG A 1 71 ? -8.890 -4.006 15.526 1.00 94.06 71 ARG A O 1
ATOM 557 N N . GLU A 1 72 ? -6.861 -4.705 14.831 1.00 91.19 72 GLU A N 1
ATOM 558 C CA . GLU A 1 72 ? -6.043 -3.904 15.750 1.00 91.19 72 GLU A CA 1
ATOM 559 C C . GLU A 1 72 ? -6.405 -2.411 15.664 1.00 91.19 72 GLU A C 1
ATOM 561 O O . GLU A 1 72 ? -6.853 -1.824 16.651 1.00 91.19 72 GLU A O 1
ATOM 566 N N . ILE A 1 73 ? -6.385 -1.843 14.452 1.00 90.50 73 ILE A N 1
ATOM 567 C CA . ILE A 1 73 ? -6.722 -0.432 14.190 1.00 90.50 73 ILE A CA 1
ATOM 568 C C . ILE A 1 73 ? -8.155 -0.083 14.619 1.00 90.50 73 ILE A C 1
ATOM 570 O O . ILE A 1 73 ? -8.407 1.030 15.072 1.00 90.50 73 ILE A O 1
ATOM 574 N N . ASN A 1 74 ? -9.111 -1.005 14.469 1.00 87.62 74 ASN A N 1
ATOM 575 C CA . ASN A 1 74 ? -10.503 -0.762 14.860 1.00 87.62 74 ASN A CA 1
ATOM 576 C C . ASN A 1 74 ? -10.771 -1.006 16.357 1.00 87.62 74 ASN A C 1
ATOM 578 O O . ASN A 1 74 ? -11.842 -0.635 16.841 1.00 87.62 74 ASN A O 1
ATOM 582 N N . THR A 1 75 ? -9.847 -1.643 17.082 1.00 84.56 75 THR A N 1
ATOM 583 C CA . THR A 1 75 ? -9.940 -1.837 18.539 1.00 84.56 75 THR A CA 1
ATOM 584 C C . THR A 1 75 ? -9.255 -0.738 19.342 1.00 84.56 75 THR A C 1
ATOM 586 O O . THR A 1 75 ? -9.645 -0.502 20.486 1.00 84.56 75 THR A O 1
ATOM 589 N N . GLU A 1 76 ? -8.271 -0.046 18.766 1.00 64.31 76 GLU A N 1
ATOM 590 C CA . GLU A 1 76 ? -7.630 1.095 19.415 1.00 64.31 76 GLU A CA 1
ATOM 591 C C . GLU A 1 76 ? -8.514 2.353 19.307 1.00 64.31 76 GLU A C 1
ATOM 593 O O . GLU A 1 76 ? -8.992 2.689 18.218 1.00 64.31 76 GLU A O 1
ATOM 598 N N . PRO A 1 77 ? -8.771 3.078 20.416 1.00 53.94 77 PRO A N 1
ATOM 599 C CA . PRO A 1 77 ? -9.471 4.348 20.341 1.00 53.94 77 PRO A CA 1
ATOM 600 C C . PRO A 1 77 ? -8.639 5.337 19.526 1.00 53.94 77 PRO A C 1
ATOM 602 O O . PRO A 1 77 ? -7.441 5.499 19.757 1.00 53.94 77 PRO A O 1
ATOM 605 N N . LYS A 1 78 ? -9.301 6.014 18.586 1.00 52.69 78 LYS A N 1
ATOM 606 C CA . LYS A 1 78 ? -8.718 7.102 17.797 1.00 52.69 78 LYS A CA 1
ATOM 607 C C . LYS A 1 78 ? -8.118 8.151 18.760 1.00 52.69 78 LYS A C 1
ATOM 609 O O . LYS A 1 78 ? -8.863 8.590 19.641 1.00 52.69 78 LYS A O 1
ATOM 614 N N . PRO A 1 79 ? -6.827 8.517 18.645 1.00 55.41 79 PRO A N 1
ATOM 615 C CA . PRO A 1 79 ? -6.276 9.640 19.399 1.00 55.41 79 PRO A CA 1
ATOM 616 C C . PRO A 1 79 ? -6.930 10.965 18.992 1.00 55.41 79 PRO A C 1
ATOM 618 O O . PRO A 1 79 ? -7.387 11.073 17.828 1.00 55.41 79 PRO A O 1
#

pLDDT: mean 85.91, std 14.15, range [36.75, 97.31]

Radius of gyration: 14.99 Å; chains: 1; bounding box: 32×24×46 Å

Sequence (79 aa):
MGGSQQGLEFPVLYDPEATVVKQYGVFNAADEGKALPATFVIDKDGYVRWQYLGKSTSDRPANSLIFDQLREINTEPKP

Secondary structure (DSSP, 8-state):
------S-SS-----TT-HHHHHTT-EETTTTTEEPPEEEEE-TTS-EEEEEE-SSTT----HHHHHHHHHHHHHSPP-

Foldseek 3Di:
DDDPPPPDPDDDDDDPVCPVLVVVVQFDPPPVRDGFDKDFDADPVGDTPDMDGAPDNPRDDDVVVVVVSVVVVVPDPDD